Protein AF-A0A815C896-F1 (afdb_monomer)

Foldseek 3Di:
DDPPLPPVQQDDQCVPPDLVVLLVVVLVPDPPPDDSVVSNVQSVPPVSSVVVNVVSVVSNVVSVVVVVVSVVVD

Solvent-accessible surface area (backbone atoms only — not comparable to full-atom values): 4619 Å² total; per-residue (Å²): 132,87,80,75,80,63,75,82,72,57,65,84,85,63,87,84,52,53,68,71,59,47,51,50,50,55,60,70,70,50,65,90,86,54,68,60,69,64,50,50,60,50,56,69,36,63,68,54,44,50,49,55,52,52,51,53,52,51,53,33,52,52,50,49,52,50,52,50,54,57,64,72,76,110

Organism: NCBI:txid392033

Radius of gyration: 15.69 Å; C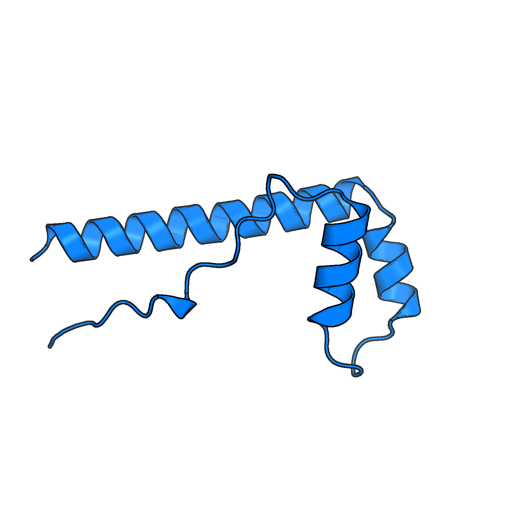α contacts (8 Å, |Δi|>4): 29; chains: 1; bounding box: 35×23×43 Å

Secondary structure (DSSP, 8-state):
------GGGSPP--TTS-HHHHHHHHHHHS-TTS-HHHHHHHHTSHHHHHHHHHHHHHHHHHHHHHHHHHHH--

Structure (mmCIF, N/CA/C/O backbone):
data_AF-A0A815C896-F1
#
_entry.id   AF-A0A815C896-F1
#
loop_
_atom_site.group_PDB
_atom_site.id
_atom_site.type_symbol
_atom_site.label_atom_id
_atom_site.label_alt_id
_atom_site.label_comp_id
_atom_site.label_asym_id
_atom_site.label_entity_id
_atom_site.label_seq_id
_atom_site.pdbx_PDB_ins_code
_atom_site.Cartn_x
_atom_site.Cartn_y
_atom_site.Cartn_z
_atom_site.occupancy
_atom_site.B_iso_or_equiv
_atom_site.auth_seq_id
_atom_site.auth_comp_id
_atom_site.auth_asym_id
_atom_site.auth_atom_id
_atom_site.pdbx_PDB_model_num
ATOM 1 N N . MET A 1 1 ? 25.716 -9.357 -20.271 1.00 38.12 1 MET A N 1
ATOM 2 C CA . MET A 1 1 ? 24.896 -9.956 -19.198 1.00 38.12 1 MET A CA 1
ATOM 3 C C . MET A 1 1 ? 23.518 -9.346 -19.331 1.00 38.12 1 MET A C 1
ATOM 5 O O . MET A 1 1 ? 23.429 -8.130 -19.278 1.00 38.12 1 MET A O 1
ATOM 9 N N . ALA A 1 2 ? 22.495 -10.149 -19.620 1.00 34.16 2 ALA A N 1
ATOM 10 C CA . ALA A 1 2 ? 21.130 -9.646 -19.700 1.00 34.16 2 ALA A CA 1
ATOM 11 C C . ALA A 1 2 ? 20.653 -9.337 -18.275 1.00 34.16 2 ALA A C 1
ATOM 13 O O . ALA A 1 2 ? 20.441 -10.255 -17.486 1.00 34.16 2 ALA A O 1
ATOM 14 N N . PHE A 1 3 ? 20.556 -8.055 -17.932 1.00 43.19 3 PHE A N 1
ATOM 15 C CA . PHE A 1 3 ? 19.826 -7.616 -16.750 1.00 43.19 3 PHE A CA 1
ATOM 16 C C . PHE A 1 3 ? 18.339 -7.763 -17.073 1.00 43.19 3 PHE A C 1
ATOM 18 O O . PHE A 1 3 ? 17.777 -6.957 -17.806 1.00 43.19 3 PHE A O 1
ATOM 25 N N . SER A 1 4 ? 17.717 -8.848 -16.612 1.00 44.25 4 SER A N 1
ATOM 26 C CA . SER A 1 4 ? 16.261 -8.933 -16.577 1.00 44.25 4 SER A CA 1
ATOM 27 C C . SER A 1 4 ? 15.801 -8.016 -15.451 1.00 44.25 4 SER A C 1
ATOM 29 O O . SER A 1 4 ? 15.937 -8.381 -14.282 1.00 44.25 4 SER A O 1
ATOM 31 N N . SER A 1 5 ? 15.332 -6.814 -15.776 1.00 55.25 5 SER A N 1
ATOM 32 C CA . SER A 1 5 ? 14.743 -5.921 -14.783 1.00 55.25 5 SER A CA 1
ATOM 33 C C . SER A 1 5 ? 13.558 -6.646 -14.159 1.00 55.25 5 SER A C 1
ATOM 35 O O . SER A 1 5 ? 12.596 -6.976 -14.854 1.00 55.25 5 SER A O 1
ATOM 37 N N . ASP A 1 6 ? 13.663 -6.976 -12.877 1.00 58.56 6 ASP A N 1
ATOM 38 C CA . ASP A 1 6 ? 12.651 -7.764 -12.194 1.00 58.56 6 ASP A CA 1
ATOM 39 C C . ASP A 1 6 ? 11.368 -6.920 -12.057 1.00 58.56 6 ASP A C 1
ATOM 41 O O . ASP A 1 6 ? 11.364 -5.923 -11.327 1.00 58.56 6 ASP A O 1
ATOM 45 N N . PRO A 1 7 ? 10.268 -7.271 -12.752 1.00 56.16 7 PRO A N 1
ATOM 46 C CA . PRO A 1 7 ? 9.024 -6.508 -12.695 1.00 56.16 7 PRO A CA 1
ATOM 47 C C . PRO A 1 7 ? 8.392 -6.516 -11.295 1.00 56.16 7 PRO A C 1
ATOM 49 O O . PRO A 1 7 ? 7.485 -5.725 -11.037 1.00 56.16 7 PRO A O 1
ATOM 52 N N . THR A 1 8 ? 8.875 -7.360 -10.375 1.00 61.41 8 THR A N 1
ATOM 53 C CA . THR A 1 8 ? 8.454 -7.356 -8.967 1.00 61.41 8 THR A CA 1
ATOM 54 C C . THR A 1 8 ? 8.962 -6.147 -8.174 1.00 61.41 8 THR A C 1
ATOM 56 O O . THR A 1 8 ? 8.471 -5.899 -7.074 1.00 61.41 8 THR A O 1
ATOM 59 N N . LEU A 1 9 ? 9.885 -5.349 -8.728 1.00 62.81 9 LEU A N 1
ATOM 60 C CA . LEU A 1 9 ? 10.377 -4.121 -8.093 1.00 62.81 9 LEU A CA 1
ATOM 61 C C . LEU A 1 9 ? 9.356 -2.973 -8.117 1.00 62.81 9 LEU A C 1
ATOM 63 O O . LEU A 1 9 ? 9.496 -2.013 -7.359 1.00 62.81 9 LEU A O 1
ATOM 67 N N . VAL A 1 10 ? 8.334 -3.032 -8.975 1.00 67.38 10 VAL A N 1
ATOM 68 C CA . VAL A 1 10 ? 7.288 -2.003 -9.018 1.00 67.38 10 VAL A CA 1
ATOM 69 C C . VAL A 1 10 ? 6.232 -2.320 -7.965 1.00 67.38 10 VAL A C 1
ATOM 71 O O . VAL A 1 10 ? 5.551 -3.344 -8.025 1.00 67.38 10 VAL A O 1
ATOM 74 N N . LEU A 1 11 ? 6.077 -1.419 -6.998 1.00 73.50 11 LEU A N 1
ATOM 75 C CA . LEU A 1 11 ? 5.031 -1.520 -5.990 1.00 73.50 11 LEU A CA 1
ATOM 76 C C . LEU A 1 11 ? 3.664 -1.230 -6.630 1.00 73.50 11 LEU A C 1
ATOM 78 O O . LEU A 1 11 ? 3.572 -0.427 -7.565 1.00 73.50 11 LEU A O 1
ATOM 82 N N . PRO A 1 12 ? 2.570 -1.817 -6.125 1.00 74.94 12 PRO A N 1
ATOM 83 C CA . PRO A 1 12 ? 1.239 -1.505 -6.629 1.00 74.94 12 PRO A CA 1
ATOM 84 C C . PRO A 1 12 ? 0.903 -0.012 -6.469 1.00 74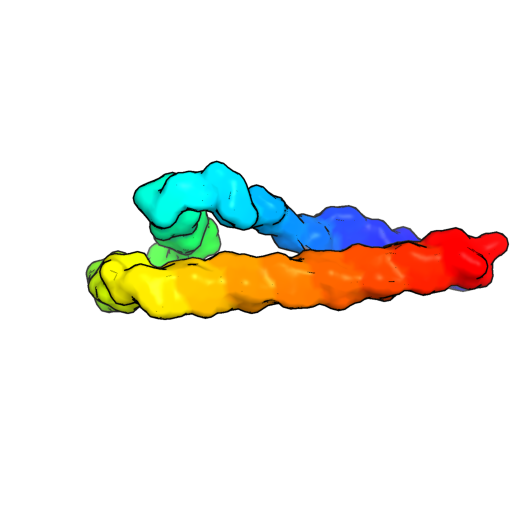.94 12 PRO A C 1
ATOM 86 O O . PRO A 1 12 ? 1.274 0.627 -5.483 1.00 74.94 12 PRO A O 1
ATOM 89 N N . ASP A 1 13 ? 0.187 0.561 -7.440 1.00 77.44 13 ASP A N 1
ATOM 90 C CA . ASP A 1 13 ? -0.251 1.956 -7.367 1.00 77.44 13 ASP A CA 1
ATOM 91 C C . ASP A 1 13 ? -1.458 2.106 -6.427 1.00 77.44 13 ASP A C 1
ATOM 93 O O . ASP A 1 13 ? -2.577 1.688 -6.732 1.00 77.44 13 ASP A O 1
ATOM 97 N N . TYR A 1 14 ? -1.226 2.745 -5.282 1.00 80.94 14 TYR A N 1
ATOM 98 C CA . TYR A 1 14 ? -2.240 3.003 -4.259 1.00 80.94 14 TYR A CA 1
ATOM 99 C C 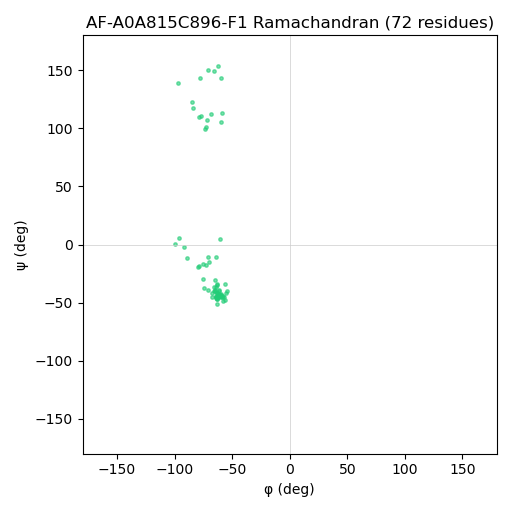. TYR A 1 14 ? -2.881 4.395 -4.357 1.00 80.94 14 TYR A C 1
ATOM 101 O O . TYR A 1 14 ? -3.675 4.762 -3.490 1.00 80.94 14 TYR A O 1
ATOM 109 N N . SER A 1 15 ? -2.563 5.182 -5.393 1.00 78.12 15 SER A N 1
ATOM 110 C CA . SER A 1 15 ? -3.045 6.563 -5.570 1.00 78.12 15 SER A CA 1
ATOM 111 C C . SER A 1 15 ? -4.571 6.693 -5.569 1.00 78.12 15 SER A C 1
ATOM 113 O O . SER A 1 15 ? -5.110 7.682 -5.077 1.00 78.12 15 SER A O 1
ATOM 115 N N . LYS A 1 16 ? -5.266 5.683 -6.103 1.00 82.88 16 LYS A N 1
ATOM 116 C CA . LYS A 1 16 ? -6.727 5.659 -6.276 1.00 82.88 16 LYS A CA 1
ATOM 117 C C . LYS A 1 16 ? -7.463 4.866 -5.193 1.00 82.88 16 LYS A C 1
ATOM 119 O O . LYS A 1 16 ? -8.684 4.732 -5.268 1.00 82.88 16 LYS A O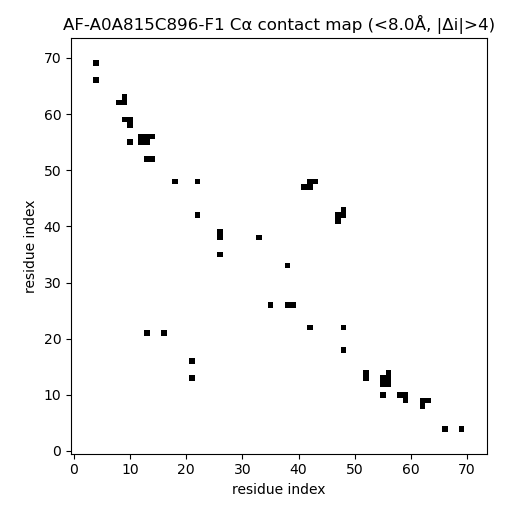 1
ATOM 124 N N . LEU A 1 17 ? -6.751 4.300 -4.218 1.00 86.38 17 LEU A N 1
ATOM 125 C CA . LEU A 1 17 ? -7.381 3.559 -3.128 1.00 86.38 17 LEU A CA 1
ATOM 126 C C . LEU A 1 17 ? -7.971 4.510 -2.089 1.00 86.38 17 LEU A C 1
ATOM 128 O O . LEU A 1 17 ? -7.385 5.540 -1.763 1.00 86.38 17 LEU A O 1
ATOM 132 N N . SER A 1 18 ? -9.116 4.125 -1.522 1.00 90.44 18 SER A N 1
ATOM 133 C CA . SER A 1 18 ? -9.631 4.788 -0.326 1.00 90.44 18 SER A CA 1
ATOM 134 C C . SER A 1 18 ? -8.696 4.537 0.853 1.00 90.44 18 SER A C 1
ATOM 136 O O . SER A 1 18 ? -8.088 3.469 0.954 1.00 90.44 18 SER A O 1
ATOM 138 N N . ASP A 1 19 ? -8.633 5.490 1.780 1.00 87.50 19 ASP A N 1
ATOM 139 C CA . ASP A 1 19 ? -7.776 5.387 2.964 1.00 87.50 19 ASP A CA 1
ATOM 140 C C . ASP A 1 19 ? -8.069 4.112 3.763 1.00 87.50 19 ASP A C 1
ATOM 142 O O . ASP A 1 19 ? -7.148 3.377 4.090 1.00 87.50 19 ASP A O 1
ATOM 146 N N . SER A 1 20 ? -9.347 3.751 3.924 1.00 88.56 20 SER A N 1
ATOM 147 C CA . SER A 1 20 ? -9.762 2.501 4.578 1.00 88.56 20 SER A CA 1
ATOM 148 C C . SER A 1 20 ? -9.181 1.237 3.935 1.00 88.56 20 SER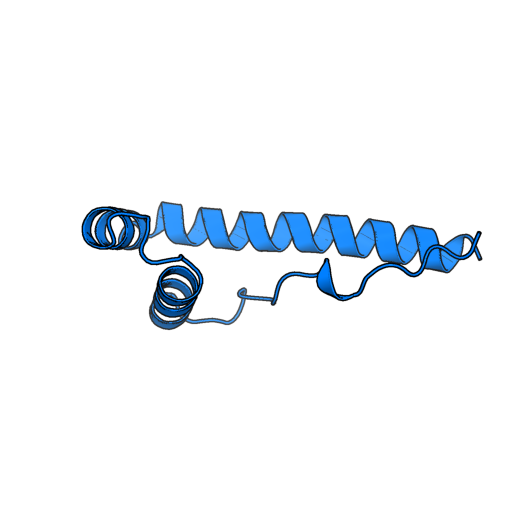 A C 1
ATOM 150 O O . SER A 1 20 ? -8.697 0.348 4.635 1.00 88.56 20 SER A O 1
ATOM 152 N N . LYS A 1 21 ? -9.207 1.149 2.599 1.00 88.19 21 LYS A N 1
ATOM 153 C CA . LYS A 1 21 ? -8.668 0.001 1.859 1.00 88.19 21 LYS A CA 1
ATOM 154 C C . LYS A 1 21 ? -7.150 -0.021 1.922 1.00 88.19 21 LYS A C 1
ATOM 156 O O . LYS A 1 21 ? -6.561 -1.086 2.064 1.00 88.19 21 LYS A O 1
ATOM 161 N N . PHE A 1 22 ? -6.525 1.149 1.839 1.00 88.69 22 PHE A N 1
ATOM 162 C CA . PHE A 1 22 ? -5.079 1.271 1.934 1.00 88.69 22 PHE A CA 1
ATOM 163 C C . PHE A 1 22 ? -4.567 0.850 3.320 1.00 88.69 22 PHE A C 1
ATOM 165 O O . PHE A 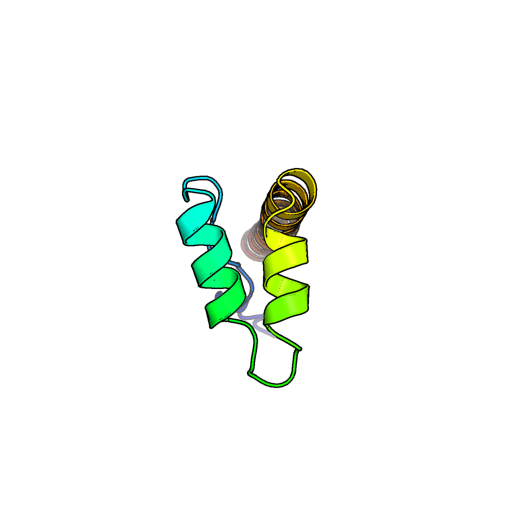1 22 ? -3.659 0.026 3.397 1.00 88.69 22 PHE A O 1
ATOM 172 N N . THR A 1 23 ? -5.213 1.298 4.402 1.00 88.50 23 THR A N 1
ATOM 173 C CA . THR A 1 23 ? -4.921 0.842 5.771 1.00 88.50 23 THR A CA 1
ATOM 174 C C . THR A 1 23 ? -5.054 -0.670 5.895 1.00 88.50 23 THR A C 1
ATOM 176 O O . THR A 1 23 ? -4.150 -1.321 6.410 1.00 88.50 23 THR A O 1
ATOM 179 N N . GLN A 1 24 ? -6.144 -1.252 5.384 1.00 87.69 24 GLN A N 1
ATOM 180 C CA . GLN A 1 24 ? -6.328 -2.705 5.408 1.00 87.69 24 GLN A CA 1
ATOM 181 C C . GLN A 1 24 ? -5.206 -3.434 4.665 1.00 87.69 24 GLN A C 1
ATOM 183 O O . GLN A 1 24 ? -4.663 -4.400 5.194 1.00 87.69 24 GLN A O 1
ATOM 188 N N . MET A 1 25 ? -4.800 -2.962 3.483 1.00 86.62 25 MET A N 1
ATOM 189 C CA . MET A 1 25 ? -3.685 -3.567 2.747 1.00 86.62 25 MET A CA 1
ATOM 190 C C . MET A 1 25 ? -2.367 -3.493 3.523 1.00 86.62 25 MET A C 1
ATOM 192 O O . MET A 1 25 ? -1.658 -4.498 3.588 1.00 86.62 25 MET A O 1
ATOM 196 N N . LEU A 1 26 ? -2.059 -2.353 4.149 1.00 86.19 26 LEU A N 1
ATOM 197 C CA . LEU A 1 26 ? -0.866 -2.20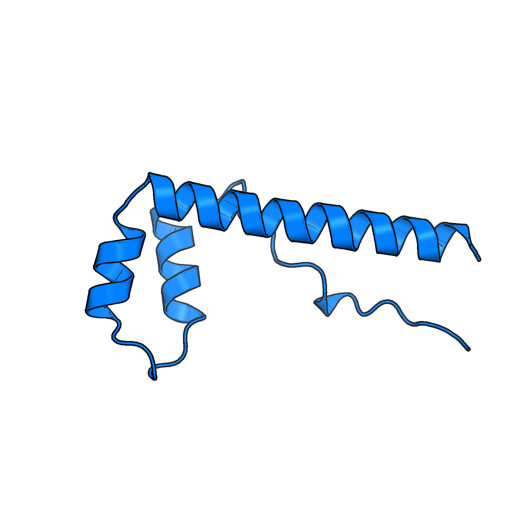3 4.989 1.00 86.19 26 LEU A CA 1
ATOM 198 C C . LEU A 1 26 ? -0.890 -3.178 6.173 1.00 86.19 26 LEU A C 1
ATOM 200 O O . LEU A 1 26 ? 0.094 -3.873 6.411 1.00 86.19 26 LEU A O 1
ATOM 204 N N . LEU A 1 27 ? -2.034 -3.295 6.852 1.00 86.38 27 LEU A N 1
ATOM 205 C CA . LEU A 1 27 ? -2.218 -4.227 7.967 1.00 86.38 27 LEU A CA 1
ATOM 206 C C . LEU A 1 27 ? -2.101 -5.694 7.534 1.00 86.38 27 LEU A C 1
ATOM 208 O O . LEU A 1 27 ? -1.543 -6.499 8.269 1.00 86.38 27 LEU A O 1
ATOM 212 N N . THR A 1 28 ? -2.589 -6.039 6.339 1.00 84.44 28 THR A N 1
ATOM 213 C CA . THR A 1 28 ? -2.540 -7.418 5.816 1.00 84.44 28 THR A CA 1
ATOM 214 C C . THR A 1 28 ? -1.139 -7.802 5.332 1.00 84.44 28 THR A C 1
ATOM 216 O O . THR A 1 28 ? -0.763 -8.969 5.382 1.00 84.44 28 THR A O 1
ATOM 219 N N . SER A 1 29 ? -0.362 -6.824 4.856 1.00 78.50 29 SER A N 1
ATOM 220 C CA . SER A 1 29 ? 1.002 -7.036 4.347 1.00 78.50 29 SER A CA 1
ATOM 221 C C . SER A 1 29 ? 2.040 -7.153 5.467 1.00 78.50 29 SER A C 1
ATOM 223 O O . SER A 1 29 ? 3.141 -7.657 5.250 1.00 78.50 29 SER A O 1
ATOM 225 N N . MET A 1 30 ? 1.708 -6.674 6.667 1.00 74.81 30 MET A N 1
ATOM 226 C CA . MET A 1 30 ? 2.578 -6.729 7.835 1.00 74.81 30 MET A CA 1
ATOM 227 C C . MET A 1 30 ? 2.425 -8.083 8.533 1.00 74.81 30 MET A C 1
ATOM 229 O O . MET A 1 30 ? 1.333 -8.477 8.937 1.00 74.81 30 MET A O 1
ATOM 233 N N . SER A 1 31 ? 3.534 -8.808 8.690 1.00 63.34 31 SER A N 1
ATOM 234 C CA . SER A 1 31 ? 3.545 -10.056 9.461 1.00 63.34 31 SER A CA 1
ATOM 235 C C . SER A 1 31 ? 3.173 -9.807 10.930 1.00 63.34 31 SER A C 1
ATOM 237 O O . SER A 1 31 ? 3.427 -8.728 11.468 1.00 63.34 31 SER A O 1
ATOM 239 N N . SER A 1 32 ? 2.625 -10.825 11.601 1.00 65.19 32 SER A N 1
ATOM 240 C CA . SER A 1 32 ? 2.141 -10.797 12.995 1.00 65.19 32 SER A CA 1
ATOM 241 C C . SER A 1 32 ? 3.201 -10.471 14.062 1.00 65.19 32 SER A C 1
ATOM 243 O O . SER A 1 32 ? 2.930 -10.566 15.255 1.00 65.19 32 SER A O 1
ATOM 245 N N . THR A 1 33 ? 4.425 -10.142 13.654 1.00 65.94 33 THR A N 1
ATOM 246 C CA . THR A 1 33 ? 5.558 -9.812 14.522 1.00 65.94 33 THR A CA 1
ATOM 247 C C . THR A 1 33 ? 5.492 -8.379 15.057 1.00 65.94 33 THR A C 1
ATOM 249 O O . THR A 1 33 ? 6.154 -8.068 16.044 1.00 65.94 33 THR A O 1
ATOM 252 N N . ILE A 1 34 ? 4.700 -7.503 14.432 1.00 70.25 34 ILE A N 1
ATOM 253 C CA . ILE A 1 34 ? 4.504 -6.119 14.879 1.00 70.25 34 ILE A CA 1
ATOM 254 C C . ILE A 1 34 ? 3.223 -6.033 15.711 1.00 70.25 34 ILE A C 1
ATOM 256 O O . ILE A 1 34 ? 2.209 -6.633 15.361 1.00 70.25 34 ILE A O 1
ATOM 260 N N . ASN A 1 35 ? 3.266 -5.268 16.807 1.00 80.25 35 ASN A N 1
ATOM 261 C CA . ASN A 1 35 ? 2.088 -4.960 17.613 1.00 80.25 35 ASN A CA 1
ATOM 262 C C . ASN A 1 35 ? 1.044 -4.240 16.738 1.00 80.25 35 ASN A C 1
ATOM 264 O O . ASN A 1 35 ? 1.216 -3.070 16.387 1.00 80.25 35 ASN A O 1
ATOM 268 N N . GLN A 1 36 ? -0.011 -4.966 16.361 1.00 79.56 36 GLN A N 1
ATOM 269 C CA . GLN A 1 36 ? -1.031 -4.488 15.431 1.00 79.56 36 GLN A CA 1
ATOM 270 C C . GLN A 1 36 ? -1.786 -3.273 15.975 1.00 79.56 36 GLN A C 1
ATOM 272 O O . GLN A 1 36 ? -2.104 -2.380 15.197 1.00 79.56 36 GLN A O 1
ATOM 277 N N . ASP A 1 37 ? -2.000 -3.186 17.289 1.00 83.12 37 ASP A N 1
ATOM 278 C CA . ASP A 1 37 ? -2.770 -2.098 17.900 1.00 83.12 37 ASP A CA 1
ATOM 279 C C . ASP A 1 37 ? -2.047 -0.753 17.769 1.00 83.12 37 ASP A C 1
ATOM 281 O O . ASP A 1 37 ? -2.632 0.235 17.322 1.00 83.12 37 ASP A O 1
ATOM 285 N N . ALA A 1 38 ? -0.741 -0.735 18.054 1.00 82.50 38 ALA A N 1
ATOM 286 C CA . ALA A 1 38 ? 0.092 0.454 17.877 1.00 82.50 38 ALA A CA 1
ATOM 287 C C . ALA A 1 38 ? 0.172 0.883 16.401 1.00 82.50 38 ALA A C 1
ATOM 289 O O . ALA A 1 38 ? 0.221 2.072 16.084 1.00 82.50 38 ALA A O 1
ATOM 290 N N . LEU A 1 39 ? 0.164 -0.084 15.480 1.00 82.12 39 LEU A N 1
ATOM 291 C CA . LEU A 1 39 ? 0.218 0.189 14.047 1.00 82.12 39 LEU A CA 1
ATOM 292 C C . LEU A 1 39 ? -1.118 0.731 13.517 1.00 82.12 39 LEU A C 1
ATOM 294 O O . LEU A 1 39 ? -1.121 1.637 12.689 1.00 82.12 39 LEU A O 1
ATOM 298 N N . ILE A 1 40 ? -2.248 0.231 14.022 1.00 84.88 40 ILE A N 1
ATOM 299 C CA . ILE A 1 40 ? -3.581 0.771 13.723 1.00 84.88 40 ILE A CA 1
ATOM 300 C C . ILE A 1 40 ? -3.689 2.217 14.212 1.00 84.88 40 ILE A C 1
ATOM 302 O O . ILE A 1 40 ? -4.157 3.077 13.467 1.00 84.88 40 ILE A O 1
ATOM 306 N N . GLU A 1 41 ? -3.226 2.505 15.431 1.00 87.00 41 GLU A N 1
ATOM 307 C CA . GLU A 1 41 ? -3.221 3.866 15.978 1.00 87.00 41 GLU A CA 1
ATOM 308 C C . GLU A 1 41 ? -2.391 4.822 15.108 1.00 87.00 41 GLU A C 1
ATOM 310 O O . GLU A 1 41 ? -2.834 5.926 14.782 1.00 87.00 41 GLU A O 1
ATOM 315 N N . LEU A 1 42 ? -1.230 4.359 14.647 1.00 86.38 42 LEU A N 1
ATOM 316 C CA . LEU A 1 42 ? -0.340 5.111 13.770 1.00 86.38 42 LEU A CA 1
ATOM 317 C C . LEU A 1 42 ? -0.950 5.338 12.373 1.00 86.38 42 LEU A C 1
ATOM 319 O O . LEU A 1 42 ? -0.889 6.447 11.846 1.00 86.38 42 LEU A O 1
ATOM 323 N N . LEU A 1 43 ? -1.605 4.330 11.785 1.00 87.19 43 LEU A N 1
ATOM 324 C CA . LEU A 1 43 ? -2.268 4.445 10.477 1.00 87.19 43 LEU A CA 1
ATOM 325 C C . LEU A 1 43 ? -3.593 5.223 10.515 1.00 87.19 43 LEU A C 1
ATOM 327 O O . LEU A 1 43 ? -4.055 5.678 9.467 1.00 87.19 43 LEU A O 1
ATOM 331 N N . ASN A 1 44 ? -4.194 5.415 11.692 1.00 87.62 44 ASN A N 1
ATOM 332 C CA . ASN A 1 44 ? -5.335 6.319 11.866 1.00 87.62 44 ASN A CA 1
ATOM 333 C C . ASN A 1 44 ? -4.935 7.798 11.732 1.00 87.62 44 ASN A C 1
ATOM 335 O O . ASN A 1 44 ? -5.798 8.657 11.535 1.00 87.62 44 ASN A O 1
ATOM 339 N N . GLN A 1 45 ? -3.638 8.114 11.794 1.00 91.38 45 GLN A N 1
ATOM 340 C CA . GLN A 1 45 ? -3.145 9.456 11.517 1.00 91.38 45 GLN A CA 1
ATOM 341 C C . GLN A 1 45 ? -3.088 9.688 10.005 1.00 91.38 45 GLN A C 1
ATOM 343 O O . GLN A 1 45 ? -2.249 9.137 9.290 1.00 91.38 45 GLN A O 1
ATOM 348 N N . ARG A 1 46 ? -3.980 10.551 9.508 1.00 88.62 46 ARG A N 1
ATOM 349 C CA . ARG A 1 46 ? -4.109 10.846 8.072 1.00 88.62 46 ARG A CA 1
ATOM 350 C C . ARG A 1 46 ? -2.793 11.283 7.425 1.00 88.62 46 ARG A C 1
ATOM 352 O O . ARG A 1 46 ? -2.515 10.886 6.300 1.00 88.62 46 ARG A O 1
ATOM 359 N N . GLU A 1 47 ? -1.997 12.093 8.115 1.00 89.44 47 GLU A N 1
ATOM 360 C CA . GLU A 1 47 ? -0.711 12.585 7.603 1.00 89.44 47 GLU A CA 1
ATOM 361 C C . GLU A 1 47 ? 0.276 11.445 7.355 1.00 89.44 47 GLU A C 1
ATOM 363 O O . GLU A 1 47 ? 0.907 11.394 6.303 1.00 89.44 47 GLU A O 1
ATOM 368 N N . ILE A 1 48 ? 0.342 10.480 8.275 1.00 89.75 48 ILE A N 1
ATOM 369 C CA . ILE A 1 48 ? 1.183 9.291 8.134 1.00 89.75 48 ILE A CA 1
ATOM 370 C C . ILE A 1 48 ? 0.712 8.444 6.956 1.00 89.75 48 ILE A C 1
ATOM 372 O O . ILE A 1 48 ? 1.515 7.987 6.143 1.00 89.75 48 ILE A O 1
ATOM 376 N N . LEU A 1 49 ? -0.599 8.258 6.834 1.00 89.50 49 LEU A N 1
ATOM 377 C CA . LEU A 1 49 ? -1.172 7.477 5.751 1.00 89.50 49 LEU A CA 1
ATOM 378 C C . LEU A 1 49 ? -0.884 8.103 4.375 1.00 89.50 49 LEU A C 1
ATOM 380 O O . LEU A 1 49 ? -0.516 7.397 3.433 1.00 89.50 49 LEU A O 1
ATOM 384 N N . LEU A 1 50 ? -0.993 9.429 4.265 1.00 89.81 50 LEU A N 1
ATOM 385 C CA . LEU A 1 50 ? -0.607 10.169 3.063 1.00 89.81 50 LEU A CA 1
ATOM 386 C C . LEU A 1 50 ? 0.897 10.060 2.795 1.00 89.81 50 LEU A C 1
ATOM 388 O O . LEU A 1 50 ? 1.284 9.757 1.669 1.00 89.81 50 LEU A O 1
ATOM 392 N N . PHE A 1 51 ? 1.727 10.216 3.825 1.00 90.56 51 PHE A N 1
ATOM 393 C CA . PHE A 1 51 ? 3.179 10.103 3.716 1.00 90.56 51 PHE A CA 1
ATOM 394 C C . PHE A 1 51 ? 3.612 8.739 3.165 1.00 90.56 51 PHE A C 1
ATOM 396 O O . PHE A 1 51 ? 4.371 8.683 2.200 1.00 90.56 51 PHE A O 1
ATOM 403 N N . ILE A 1 52 ? 3.082 7.634 3.704 1.00 89.00 52 ILE A N 1
ATOM 404 C CA . ILE A 1 52 ? 3.385 6.276 3.217 1.00 89.00 52 ILE A CA 1
ATOM 405 C C . ILE A 1 52 ? 2.951 6.117 1.749 1.00 89.00 52 ILE A C 1
ATOM 407 O O . ILE A 1 52 ? 3.667 5.514 0.940 1.00 89.00 52 ILE A O 1
ATOM 411 N N . ARG A 1 53 ? 1.793 6.680 1.376 1.00 88.38 53 ARG A N 1
ATOM 412 C CA . ARG A 1 53 ? 1.288 6.636 -0.004 1.00 88.38 53 ARG A CA 1
ATOM 413 C C . ARG A 1 53 ? 2.213 7.385 -0.966 1.00 88.38 53 ARG A C 1
ATOM 415 O O . ARG A 1 53 ? 2.554 6.843 -2.017 1.00 88.38 53 ARG A O 1
ATOM 422 N N . GLU A 1 54 ? 2.651 8.587 -0.606 1.00 89.00 54 GLU A N 1
ATOM 423 C CA . GLU A 1 54 ? 3.591 9.376 -1.410 1.00 89.00 54 GLU A CA 1
ATOM 424 C C . GLU A 1 54 ? 4.967 8.709 -1.514 1.00 89.00 54 GLU A C 1
ATOM 426 O O . GLU A 1 54 ? 5.546 8.665 -2.600 1.00 89.00 54 GLU A O 1
ATOM 431 N N . LEU A 1 55 ? 5.455 8.102 -0.428 1.00 87.88 55 LEU A N 1
ATOM 432 C CA . LEU A 1 55 ? 6.694 7.317 -0.420 1.00 87.88 55 LEU A CA 1
ATOM 433 C C . LEU A 1 55 ? 6.637 6.155 -1.412 1.00 87.88 55 LEU A C 1
ATOM 435 O O . LEU A 1 55 ? 7.565 5.961 -2.196 1.00 87.88 55 LEU A O 1
ATOM 439 N N . THR A 1 56 ? 5.523 5.420 -1.422 1.00 84.88 56 THR A N 1
ATOM 440 C CA . THR A 1 56 ? 5.313 4.313 -2.368 1.00 84.88 56 THR A CA 1
ATOM 441 C C . THR A 1 56 ? 5.375 4.819 -3.813 1.00 84.88 56 THR A C 1
ATOM 443 O O . THR A 1 56 ? 6.034 4.224 -4.666 1.00 84.88 56 THR A O 1
ATOM 446 N N . GLN A 1 57 ? 4.735 5.957 -4.095 1.00 84.25 57 GLN A N 1
ATOM 447 C CA . GLN A 1 57 ? 4.766 6.565 -5.427 1.00 84.25 57 GLN A CA 1
ATOM 448 C C . GLN A 1 57 ? 6.160 7.059 -5.818 1.00 84.25 57 GLN A C 1
ATOM 450 O O . GLN A 1 57 ? 6.535 6.955 -6.986 1.00 84.25 57 GLN A O 1
ATOM 455 N N . LEU A 1 58 ? 6.930 7.592 -4.869 1.00 85.88 58 LEU A N 1
ATOM 456 C CA . LEU A 1 58 ? 8.299 8.037 -5.107 1.00 85.88 58 LEU A CA 1
ATOM 457 C C . LEU A 1 58 ? 9.201 6.863 -5.505 1.00 85.88 58 LEU A C 1
ATOM 459 O O . LEU A 1 58 ? 9.905 6.957 -6.511 1.00 85.88 58 LEU A O 1
ATOM 463 N N . VAL A 1 59 ? 9.123 5.749 -4.769 1.00 83.69 59 VAL A N 1
ATOM 464 C CA . VAL A 1 59 ? 9.853 4.512 -5.092 1.00 83.69 59 VAL A CA 1
ATOM 465 C C . VAL A 1 59 ? 9.462 4.009 -6.482 1.00 83.69 59 VAL A C 1
ATOM 467 O O . VAL A 1 59 ? 10.332 3.732 -7.303 1.00 83.69 59 VAL A O 1
ATOM 470 N N . ASN A 1 60 ? 8.165 3.995 -6.801 1.00 81.75 60 ASN A N 1
ATOM 471 C CA . ASN A 1 60 ? 7.693 3.601 -8.128 1.00 81.75 60 ASN A CA 1
ATOM 472 C C . ASN A 1 60 ? 8.222 4.493 -9.250 1.00 81.75 60 ASN A C 1
ATOM 474 O O . ASN A 1 60 ? 8.637 3.979 -10.286 1.00 81.75 60 ASN A O 1
ATOM 478 N N . LYS A 1 61 ? 8.240 5.818 -9.064 1.00 82.25 61 LYS A N 1
ATOM 479 C CA . LYS A 1 61 ? 8.802 6.747 -10.058 1.00 82.25 61 LYS A CA 1
ATOM 480 C C . LYS A 1 61 ? 10.285 6.484 -10.295 1.00 82.25 61 LYS A C 1
ATOM 482 O O . LYS A 1 61 ? 10.725 6.505 -11.446 1.00 82.25 61 LYS A O 1
ATOM 487 N N . PHE A 1 62 ? 11.041 6.234 -9.228 1.00 80.94 62 PHE A N 1
ATOM 488 C CA . PHE A 1 62 ? 12.460 5.912 -9.324 1.00 80.94 62 PHE A CA 1
ATOM 489 C C . PHE A 1 62 ? 12.681 4.598 -10.084 1.00 80.94 62 PHE A C 1
ATOM 491 O O . PHE A 1 62 ? 13.390 4.594 -11.091 1.00 80.94 62 PHE A O 1
ATOM 498 N N . ASN A 1 63 ? 11.990 3.528 -9.682 1.00 76.44 63 ASN A N 1
ATOM 499 C CA . ASN A 1 63 ? 12.097 2.211 -10.314 1.00 76.44 63 ASN A CA 1
ATOM 500 C C . ASN A 1 63 ? 11.674 2.255 -11.790 1.00 76.44 63 ASN A C 1
ATOM 502 O O . ASN A 1 63 ? 12.334 1.671 -12.644 1.00 76.44 63 ASN A O 1
ATOM 506 N N . TYR A 1 64 ? 10.622 3.011 -12.117 1.00 73.94 64 TYR A N 1
ATOM 507 C CA . TYR A 1 64 ? 10.183 3.200 -13.498 1.00 73.94 64 TYR A CA 1
ATOM 508 C C . TYR A 1 64 ? 11.214 3.965 -14.339 1.00 73.94 64 TYR A C 1
ATOM 510 O O . TYR A 1 64 ? 11.460 3.606 -15.486 1.00 73.94 64 TYR A O 1
ATOM 518 N N . SER A 1 65 ? 11.858 4.988 -13.769 1.00 74.38 65 SER A N 1
ATOM 519 C CA . SER A 1 65 ? 12.913 5.747 -14.457 1.00 74.38 65 SER A CA 1
ATOM 520 C C . SER A 1 65 ? 14.143 4.881 -14.741 1.00 74.38 65 SER A C 1
ATOM 522 O O . SER A 1 65 ? 14.710 4.957 -15.830 1.00 74.38 65 SER A O 1
ATOM 524 N N . GLN A 1 66 ? 14.531 4.025 -13.789 1.00 71.88 66 GLN A N 1
ATOM 525 C CA . GLN A 1 66 ? 15.601 3.045 -13.991 1.00 71.88 66 GLN A CA 1
ATOM 526 C C . GLN A 1 66 ? 15.235 2.035 -15.079 1.00 71.88 66 GLN A C 1
ATOM 528 O O . GLN A 1 66 ? 16.018 1.836 -16.003 1.00 71.88 66 GLN A O 1
ATOM 533 N N . PHE A 1 67 ? 14.018 1.487 -15.032 1.00 71.19 67 PHE A N 1
ATOM 534 C CA . PHE A 1 67 ? 13.518 0.569 -16.054 1.00 71.19 67 PHE A CA 1
ATOM 535 C C . PHE A 1 67 ? 13.534 1.197 -17.454 1.00 71.19 67 PHE A C 1
ATOM 537 O O . PHE A 1 67 ? 13.994 0.577 -18.408 1.00 71.19 67 PHE A O 1
ATOM 544 N N . GLN A 1 68 ? 13.093 2.452 -17.589 1.00 68.56 68 GLN A N 1
ATOM 545 C CA . GLN A 1 68 ? 13.166 3.172 -18.862 1.00 68.56 68 GLN A CA 1
ATOM 546 C C . GLN A 1 68 ? 14.611 3.352 -19.341 1.00 68.56 68 GLN A C 1
ATOM 548 O O . GLN A 1 68 ? 14.891 3.125 -20.513 1.00 68.56 68 GLN A O 1
ATOM 553 N N . HIS A 1 69 ? 15.536 3.730 -18.456 1.00 68.19 69 HIS A N 1
ATOM 554 C CA . HIS A 1 69 ? 16.943 3.896 -18.822 1.00 68.19 69 HIS A CA 1
ATOM 555 C C . HIS A 1 69 ? 17.584 2.579 -19.286 1.00 68.19 69 HIS A C 1
ATOM 557 O O . HIS A 1 69 ? 18.304 2.553 -20.285 1.00 68.19 69 HIS A O 1
ATOM 563 N N . GLU A 1 70 ? 17.278 1.476 -18.604 1.00 65.12 70 GLU A N 1
ATOM 564 C CA . GLU A 1 70 ? 17.705 0.134 -19.004 1.00 65.12 70 GLU A CA 1
ATOM 565 C C . GLU A 1 70 ? 17.120 -0.262 -20.362 1.00 65.12 70 GLU A C 1
ATOM 567 O O . GLU A 1 70 ? 17.855 -0.726 -21.222 1.00 65.12 70 GLU A O 1
ATOM 572 N N . GLN A 1 71 ? 15.830 -0.019 -20.609 1.00 62.38 71 GLN A N 1
ATOM 573 C CA . GLN A 1 71 ? 15.204 -0.336 -21.897 1.00 62.38 71 GLN A CA 1
ATOM 574 C C . GLN A 1 71 ? 15.757 0.474 -23.075 1.00 62.38 71 GLN A C 1
ATOM 576 O O . GLN A 1 71 ? 15.741 -0.017 -24.197 1.00 62.38 71 GLN A O 1
ATOM 581 N N . TRP A 1 72 ? 16.209 1.707 -22.837 1.00 59.66 72 TRP A N 1
ATOM 582 C CA . TRP A 1 72 ? 16.717 2.607 -23.882 1.00 59.66 72 TRP A CA 1
ATOM 583 C C . TRP A 1 72 ? 18.223 2.454 -24.134 1.00 59.66 72 TRP A C 1
ATOM 585 O O . TRP A 1 72 ? 18.741 3.028 -25.088 1.00 59.66 72 TRP A O 1
ATOM 595 N N . SER A 1 73 ? 18.935 1.737 -23.259 1.00 59.06 73 SER A N 1
ATOM 596 C CA . SER A 1 73 ? 20.367 1.439 -23.407 1.00 59.06 73 SER A CA 1
ATOM 597 C C . SER A 1 73 ? 20.644 0.114 -24.134 1.00 59.06 73 SER A C 1
ATOM 599 O O . SER A 1 73 ? 21.811 -0.197 -24.387 1.00 59.06 73 SER A O 1
ATOM 601 N N . TYR A 1 74 ? 19.588 -0.622 -24.507 1.00 47.41 74 TYR A N 1
ATOM 602 C CA . TYR A 1 74 ? 19.593 -1.706 -25.501 1.00 47.41 74 TYR A CA 1
ATOM 603 C C . TYR A 1 74 ? 19.215 -1.183 -26.890 1.00 47.41 74 TYR A C 1
ATOM 605 O O . TYR A 1 74 ? 19.683 -1.802 -27.874 1.00 47.41 74 TYR A O 1
#

pLDDT: mean 76.52, std 13.71, range [34.16, 91.38]

Mean predicted aligned error: 8.47 Å

Sequence (74 aa):
MAFSSDPTLVLPDYSKLSDSKFTQMLLTSMSSTINQDALIELLNQREILLFIRELTQLVNKFNYSQFQHEQWSY

=== Feature glossary ===
The record interleaves many kinds of information about one protein. Here is each kind framed as the question it answers.

Q: What does the local fold look like, residue by residue?
A: A 3Di character summarizes, for each residue, the relative orientation of the Cα frame of its nearest spatial neighbor. Because it e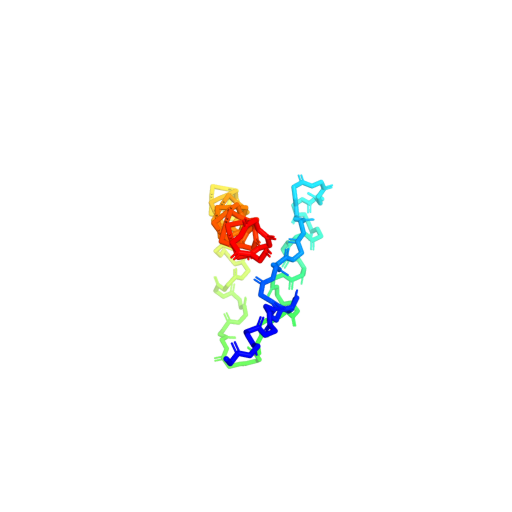ncodes fold topology rather than chemistry, 3Di alignments detect remote structural similarity that sequence alignment misses.

Q: Which residues are in helices, strands, or loops?
A: Secondary structure is the local, repeating backbone conformation. DSSP classifies it into eight states by reading the hydrogen-bond network: three helix types (H, G, I), two β types (E, B), two non-regular types (T, S), and unstructured coil (-).

Q: How big and how compact is the whole molecule?
A: Three whole-structure scalars: the radius of gyration (RMS distance of Cα from centroid, in Å), the count of Cα–Cα contacts (pairs closer than 8 Å and separated by more than four residues in sequence — i.e. tertiary, not local, contacts), and the bounding-box dimensions. Together they distinguish compact globular folds from extended fibres or disordered chains.

Q: How confident is the AlphaFold model at each residue?
A: For AlphaFold models, the B-factor field carries pLDDT — the model's own estimate of local accuracy on a 0–100 scale. Regions with pLDDT<50 should be treated as essentially unmodeled; they often correspond to intrinsically disordered segments.

Q: What family and function is it annotated with?
A: Functio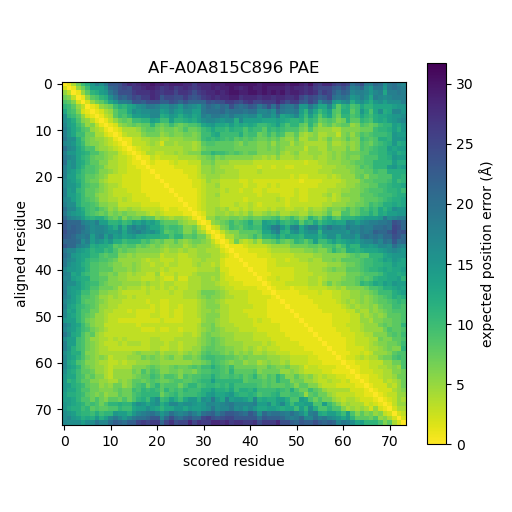nal annotations link the protein to curated databases. InterPro entries identify conserved domains and families by matching the sequence against member-database signatures (Pfam, PROSITE, CDD, …). Gene Ontology (GO) terms describe molecular function, biological process, and cellular component in a controlled vocabulary. CATH places the structure in a hierarchical fold classification (Class/Architecture/Topology/Homologous-superfamily). The organism is the source species.

Q: What known structures does this most resemble?
A: Nearest PDB neighbors are the top structural matches found by Foldseek when searching this structure against the entire Protein Data Bank. Each hit reports a TM-score (0 to 1; >0.5 almost always implies the same fold) and an E-value. These are *structural* homologs — they may share no detectable sequence similarity.

Q: Which residues are buried vs exposed?
A: Solvent-accessible surface area (SASA) is the area in Å² traced out by the centre of a 1.4 Å probe sphere (a water molecule) rolled over the protein's van der Waals surface (Shrake–Rupley / Lee–Richards construction). Buried residues have near-zero SASA; fully exposed residues can exceed 200 Å². The total SASA scales roughly with the number of surface residues.

Q: What are the backbone torsion angles?
A: φ (phi) and ψ (psi) are the two rotatable backbone dihedrals per residue: φ is the C(i-1)–N–Cα–C torsion, ψ is the N–Cα–C–N(i+1) torsion, both in degrees on (−180°, 180°]. α-helical residues cluster near (−60°, −45°); β-strand residues near (−120°, +130°). A Ramachandran plot is simply a scatter of (φ, ψ) for every residue.

Q: Are the domains correctly placed relative to each other?
A: Predicted aligned error is AlphaFold's pairwise confidence. Unlike pLDDT (per-residue), PAE is per-residue-pair and captures whether two parts of the structure are correctly placed relative to each other. Units are ångströms of expected positional error.

Q: What if only a Cα trace is available?
A: P-SEA three-state annotation labels each residue as helix, strand, or coil based purely on the geometry of the Cα trace. It serves as a fallback when the full backbone (and thus DSSP) is unavailable.

Q: What is the amino-acid chain?
A: This is the polypeptide sequence — one letter per residue, N-terminus first. Length ranges from a few dozen residues for small domains to over a thousand for large multi-domain proteins.

Q: What do the rendered images show?
A: The six renders are orthographic views along the three Cartesian axes in both directions. Representation (cartoon, sticks, or surface) and color scheme (sequence-rainbow or by-chain) vary across proteins so the training set covers all the common visualization conventions.

Q: What do the diagnostic plots show?
A: Plot images: a contact map (which residues are close in 3D, as an N×N binary image), a Ramachandran scatter (backbone torsion angles, revealing secondary-structure composition at a glance), and — for AlphaFold structures — a PAE heatmap (pairwise prediction confidence).

Q: How mobile is each atom in the crystal?
A: B-factor (Debye–Waller factor) reflects atomic displacement in the crystal lattice. It is an experimental observable (units Å²), not a prediction; low values mean the atom is pinned down, high values mean it moves or is heterogeneous across the crystal.

Q: Where is each backbone atom in 3D?
A: The mmCIF table is the protein's shape written out atom by atom. For each backbone N, Cα, C, and carbonyl O, it records an (x, y, z) coordinate triple in Å plus the residue type, chain letter, and residue number.